Protein AF-Q066H8-F1 (afdb_monomer_lite)

Foldseek 3Di:
DDPPPPPPPPQAWKKKKWAWKDFPNAIDIDIFIDGDPDDDDPPDDPPVVLVVRVVVVVVVVVVCCVVDDIGGLDVQLRIKIFTARPVCPPPQLVVLRVVCRVPVPSVSSVVSRVVGTPWMWGWDDDVPGDIDTHTPD

Structure (mmCIF, N/CA/C/O backbone):
data_AF-Q066H8-F1
#
_entry.id   AF-Q066H8-F1
#
loop_
_atom_site.group_PDB
_atom_site.id
_atom_site.type_symbol
_atom_site.label_atom_id
_atom_site.label_alt_id
_atom_site.label_comp_id
_atom_site.label_asym_id
_atom_site.label_entity_id
_atom_site.label_seq_id
_atom_site.pdbx_PDB_ins_code
_atom_site.Cartn_x
_atom_site.Cartn_y
_atom_site.Cartn_z
_atom_site.occupancy
_atom_site.B_iso_or_equiv
_atom_site.auth_seq_id
_atom_site.auth_comp_id
_atom_site.auth_asym_id
_atom_site.auth_atom_id
_atom_site.pdbx_PDB_model_num
ATOM 1 N N . MET A 1 1 ? 12.667 -5.619 -47.936 1.00 38.16 1 MET A N 1
ATOM 2 C CA . MET A 1 1 ? 11.950 -6.164 -46.765 1.00 38.16 1 MET A CA 1
ATOM 3 C C . MET A 1 1 ? 12.460 -5.459 -45.520 1.00 38.16 1 MET A C 1
ATOM 5 O O . MET A 1 1 ? 13.524 -5.812 -45.034 1.00 38.16 1 MET A O 1
ATOM 9 N N . GLY A 1 2 ? 11.769 -4.411 -45.073 1.00 39.09 2 GLY A N 1
ATOM 10 C CA . GLY A 1 2 ? 12.086 -3.749 -43.808 1.00 39.09 2 GLY A CA 1
ATOM 11 C C . GLY A 1 2 ? 11.407 -4.503 -42.673 1.00 39.09 2 GLY A C 1
ATOM 12 O O . GLY A 1 2 ? 10.188 -4.660 -42.696 1.00 39.09 2 GLY A O 1
ATOM 13 N N . VAL A 1 3 ? 12.187 -5.006 -41.719 1.00 42.97 3 VAL A N 1
ATOM 14 C CA . VAL A 1 3 ? 11.648 -5.536 -40.467 1.00 42.97 3 VAL A CA 1
ATOM 15 C C . VAL A 1 3 ? 11.145 -4.335 -39.672 1.00 42.97 3 VAL A C 1
ATOM 17 O O . VAL A 1 3 ? 11.931 -3.580 -39.106 1.00 42.97 3 VAL A O 1
ATOM 20 N N . LEU A 1 4 ? 9.830 -4.127 -39.683 1.00 46.78 4 LEU A N 1
ATOM 21 C CA . LEU A 1 4 ? 9.157 -3.290 -38.698 1.00 46.78 4 LEU A CA 1
ATOM 22 C C . LEU A 1 4 ? 9.279 -4.013 -37.357 1.00 46.78 4 LEU A C 1
ATOM 24 O O . LEU A 1 4 ? 8.522 -4.937 -37.065 1.00 46.78 4 LEU A O 1
ATOM 28 N N . VAL A 1 5 ? 10.279 -3.622 -36.569 1.00 49.94 5 VAL A N 1
ATOM 29 C CA . VAL A 1 5 ? 10.319 -3.938 -35.144 1.00 49.94 5 VAL A CA 1
ATOM 30 C C . VAL A 1 5 ? 9.190 -3.134 -34.516 1.00 49.94 5 VAL A C 1
ATOM 32 O O . VAL A 1 5 ? 9.294 -1.921 -34.342 1.00 49.94 5 VAL A O 1
ATOM 35 N N . TRP A 1 6 ? 8.077 -3.804 -34.238 1.00 45.22 6 TRP A N 1
ATOM 36 C CA . TRP A 1 6 ? 7.077 -3.283 -33.323 1.00 45.22 6 TRP A CA 1
ATOM 37 C C . TRP A 1 6 ? 7.741 -3.260 -31.949 1.00 45.22 6 TRP A C 1
ATOM 39 O O . TRP A 1 6 ? 7.826 -4.286 -31.279 1.00 45.22 6 TRP A O 1
ATOM 49 N N . PHE A 1 7 ? 8.259 -2.106 -31.536 1.00 44.03 7 PHE A N 1
ATOM 50 C CA . PHE A 1 7 ? 8.398 -1.856 -30.112 1.00 44.03 7 PHE A CA 1
ATOM 51 C C . PHE A 1 7 ? 6.967 -1.836 -29.587 1.00 44.03 7 PHE A C 1
ATOM 53 O O . PHE A 1 7 ? 6.233 -0.876 -29.818 1.00 44.03 7 PHE A O 1
ATOM 60 N N . ALA A 1 8 ? 6.536 -2.930 -28.956 1.00 46.75 8 ALA A N 1
ATOM 61 C CA . ALA A 1 8 ? 5.446 -2.830 -28.005 1.00 46.75 8 ALA A CA 1
ATOM 62 C C . ALA A 1 8 ? 5.807 -1.643 -27.109 1.00 46.75 8 ALA A C 1
ATOM 64 O O . ALA A 1 8 ? 6.932 -1.587 -26.603 1.00 46.75 8 ALA A O 1
ATOM 65 N N . VAL A 1 9 ? 4.915 -0.659 -26.988 1.00 45.62 9 VAL A N 1
ATOM 66 C CA . VAL A 1 9 ? 4.990 0.270 -25.863 1.00 45.62 9 VAL A CA 1
ATOM 67 C C . VAL A 1 9 ? 5.074 -0.649 -24.656 1.00 45.62 9 VAL A C 1
ATOM 69 O O . VAL A 1 9 ? 4.140 -1.400 -24.398 1.00 45.62 9 VAL A O 1
ATOM 72 N N . ALA A 1 10 ? 6.247 -0.731 -24.034 1.00 48.53 10 ALA A N 1
ATOM 73 C CA . ALA A 1 10 ? 6.372 -1.440 -22.782 1.00 48.53 10 ALA A CA 1
ATOM 74 C C . ALA A 1 10 ? 5.456 -0.663 -21.844 1.00 48.53 10 ALA A C 1
ATOM 76 O O . ALA A 1 10 ? 5.788 0.472 -21.501 1.00 48.53 10 ALA A O 1
ATOM 77 N N . ASP A 1 11 ? 4.269 -1.201 -21.558 1.00 68.75 11 ASP A N 1
ATOM 78 C CA . ASP A 1 11 ? 3.334 -0.594 -20.622 1.00 68.75 11 ASP A CA 1
ATOM 79 C C . ASP A 1 11 ? 4.088 -0.455 -19.308 1.00 68.75 11 ASP A C 1
ATOM 81 O O . ASP A 1 11 ? 4.375 -1.439 -18.620 1.00 68.75 11 ASP A O 1
ATOM 85 N N . THR A 1 12 ? 4.546 0.763 -19.018 1.00 78.69 12 THR A N 1
ATOM 86 C CA . THR A 1 12 ? 5.381 0.972 -17.851 1.00 78.69 12 THR A CA 1
ATOM 87 C C . THR A 1 12 ? 4.531 0.686 -16.621 1.00 78.69 12 THR A C 1
ATOM 89 O O . THR A 1 12 ? 3.392 1.160 -16.529 1.00 78.69 12 THR A O 1
ATOM 92 N N . PRO A 1 13 ? 5.048 -0.109 -15.667 1.00 89.00 13 PRO A N 1
ATOM 93 C CA . PRO A 1 13 ? 4.284 -0.491 -14.497 1.00 89.00 13 PRO A CA 1
ATOM 94 C C . PRO A 1 13 ? 3.820 0.760 -13.757 1.00 89.00 13 PRO A C 1
ATOM 96 O O . PRO A 1 13 ? 4.507 1.783 -13.704 1.00 89.00 13 PRO A O 1
ATOM 99 N N . TYR A 1 14 ? 2.640 0.677 -13.166 1.00 94.88 14 TYR A N 1
ATOM 100 C CA . TYR A 1 14 ? 2.125 1.699 -12.277 1.00 94.88 14 TYR A CA 1
ATOM 101 C C . TYR A 1 14 ? 2.706 1.491 -10.891 1.00 94.88 14 TYR A C 1
ATOM 103 O O . TYR A 1 14 ? 2.755 0.369 -10.394 1.00 94.88 14 TYR A O 1
ATOM 111 N N . LEU A 1 15 ? 3.090 2.585 -10.239 1.00 96.81 15 LEU A N 1
ATOM 112 C CA . LEU A 1 15 ? 3.361 2.556 -8.811 1.00 96.81 15 LEU A CA 1
ATOM 113 C C . LEU A 1 15 ? 2.103 2.994 -8.071 1.00 96.81 15 LEU A C 1
ATOM 115 O O . LEU A 1 15 ? 1.596 4.094 -8.307 1.00 96.81 15 LEU A O 1
ATOM 119 N N . ILE A 1 16 ? 1.601 2.132 -7.193 1.00 98.06 16 ILE A N 1
ATOM 120 C CA . ILE A 1 16 ? 0.382 2.355 -6.419 1.00 98.06 16 ILE A CA 1
ATOM 121 C C . ILE A 1 16 ? 0.736 2.459 -4.936 1.00 98.06 16 ILE A C 1
ATOM 123 O O . ILE A 1 16 ? 1.308 1.539 -4.362 1.00 98.06 16 ILE A O 1
ATOM 127 N N . ALA A 1 17 ? 0.363 3.566 -4.300 1.00 98.44 17 ALA A N 1
ATOM 128 C CA . ALA A 1 17 ? 0.371 3.726 -2.853 1.00 98.44 17 ALA A CA 1
ATOM 129 C C . ALA A 1 17 ? -0.989 3.314 -2.268 1.00 98.44 17 ALA A C 1
ATOM 131 O O . ALA A 1 17 ? -2.037 3.747 -2.758 1.00 98.44 17 ALA A O 1
ATOM 132 N N . LEU A 1 18 ? -0.973 2.515 -1.201 1.00 98.44 18 LEU A N 1
ATOM 133 C CA . LEU A 1 18 ? -2.151 2.011 -0.496 1.00 98.44 18 LEU A CA 1
ATOM 134 C C . LEU A 1 18 ? -2.026 2.320 0.996 1.00 98.44 18 LEU A C 1
ATOM 136 O O . LEU A 1 18 ? -0.973 2.077 1.586 1.00 98.44 18 LEU A O 1
ATOM 140 N N . ALA A 1 19 ? -3.102 2.807 1.617 1.00 98.31 19 ALA A N 1
ATOM 141 C CA . ALA A 1 19 ? -3.152 3.029 3.061 1.00 98.31 19 ALA A CA 1
ATOM 142 C C . ALA A 1 19 ? -4.299 2.229 3.677 1.00 98.31 19 ALA A C 1
ATOM 144 O O . ALA A 1 19 ? -5.437 2.411 3.271 1.00 98.31 19 ALA A O 1
ATOM 145 N N . LEU A 1 20 ? -4.021 1.367 4.652 1.00 98.19 20 LEU A N 1
ATOM 146 C CA . LEU A 1 20 ? -5.013 0.538 5.336 1.00 98.19 20 LEU A CA 1
ATOM 147 C C . LEU A 1 20 ? -5.264 1.116 6.728 1.00 98.19 20 LEU A C 1
ATOM 149 O O . LEU A 1 20 ? -4.387 1.087 7.598 1.00 98.19 20 LEU A O 1
ATOM 153 N N . PHE A 1 21 ? -6.470 1.613 6.971 1.00 97.44 21 PHE A N 1
ATOM 154 C CA . PHE A 1 21 ? -6.836 2.128 8.286 1.00 97.44 21 PHE A CA 1
ATOM 155 C C . PHE A 1 21 ? -8.274 1.802 8.655 1.00 97.44 21 PHE A C 1
ATOM 157 O O . PHE A 1 21 ? -9.121 1.545 7.801 1.00 97.44 21 PHE A O 1
ATOM 164 N N . ASP A 1 22 ? -8.520 1.804 9.955 1.00 96.75 22 ASP A N 1
ATOM 165 C CA . ASP A 1 22 ? -9.840 1.881 10.545 1.00 96.75 22 ASP A CA 1
ATOM 166 C C . ASP A 1 22 ? -10.170 3.342 10.861 1.00 96.75 22 ASP A C 1
ATOM 168 O O . ASP A 1 22 ? -9.309 4.121 11.287 1.00 96.75 22 ASP A O 1
ATOM 172 N N . GLN A 1 23 ? -11.424 3.700 10.629 1.00 95.62 23 GLN A N 1
ATOM 173 C CA . GLN A 1 23 ? -12.005 4.963 11.025 1.00 95.62 23 GLN A CA 1
ATOM 174 C C . GLN A 1 23 ? -13.379 4.707 11.630 1.00 95.62 23 GLN A C 1
ATOM 176 O O . GLN A 1 23 ? -14.320 4.337 10.929 1.00 95.62 23 GLN A O 1
ATOM 181 N N . GLN A 1 24 ? -13.489 4.910 12.941 1.00 92.81 24 GLN A N 1
ATOM 182 C CA . GLN A 1 24 ? -14.715 4.661 13.704 1.00 92.81 24 GLN A CA 1
ATOM 183 C C . GLN A 1 24 ? -15.306 3.248 13.496 1.00 92.81 24 GLN A C 1
ATOM 185 O O . GLN A 1 24 ? -16.514 3.087 13.315 1.00 92.81 24 GLN A O 1
ATOM 190 N N . GLY A 1 25 ? -14.466 2.211 13.479 1.00 91.31 25 GLY A N 1
ATOM 191 C CA . GLY A 1 25 ? -14.895 0.826 13.264 1.00 91.31 25 GLY A CA 1
ATOM 192 C C . GLY A 1 25 ? -15.215 0.489 11.805 1.00 91.31 25 GLY A C 1
ATOM 193 O O . GLY A 1 25 ? -15.783 -0.571 11.525 1.00 91.31 25 GLY A O 1
ATOM 194 N N . ARG A 1 26 ? -14.899 1.389 10.863 1.00 94.94 26 ARG A N 1
ATOM 195 C CA . ARG A 1 26 ? -15.016 1.156 9.422 1.00 94.94 26 ARG A CA 1
ATOM 196 C C . ARG A 1 26 ? -13.640 1.128 8.779 1.00 94.94 26 ARG A C 1
ATOM 198 O O . ARG A 1 26 ? -12.886 2.096 8.835 1.00 94.94 26 ARG A O 1
ATOM 205 N N . ARG A 1 27 ? -13.357 0.044 8.062 1.00 97.12 27 ARG A N 1
ATOM 206 C CA . ARG A 1 27 ? -12.142 -0.088 7.256 1.00 97.12 27 ARG A CA 1
ATOM 207 C C . ARG A 1 27 ? -12.164 0.834 6.044 1.00 97.12 27 ARG A C 1
ATOM 209 O O . ARG A 1 27 ? -13.186 1.006 5.381 1.00 97.12 27 ARG A O 1
ATOM 216 N N . ALA A 1 28 ? -10.995 1.363 5.717 1.00 97.31 28 ALA A N 1
ATOM 217 C CA . ALA A 1 28 ? -10.753 2.199 4.562 1.00 97.31 28 ALA A CA 1
ATOM 218 C C . ALA A 1 28 ? -9.412 1.860 3.909 1.00 97.31 28 ALA A C 1
ATOM 220 O O . ALA A 1 28 ? -8.418 1.600 4.584 1.00 97.31 28 ALA A O 1
ATOM 221 N N . LEU A 1 29 ? -9.416 1.893 2.574 1.00 98.00 29 LEU A N 1
ATOM 222 C CA . LEU A 1 29 ? -8.247 1.620 1.743 1.00 98.00 29 LEU A CA 1
ATOM 223 C C . LEU A 1 29 ? -8.172 2.624 0.578 1.00 98.00 29 LEU A C 1
ATOM 225 O O . LEU A 1 29 ? -8.535 2.290 -0.558 1.00 98.00 29 LEU A O 1
ATOM 229 N N . PRO A 1 30 ? -7.841 3.906 0.822 1.00 97.25 30 PRO A N 1
ATOM 230 C CA . PRO A 1 30 ? -7.563 4.836 -0.262 1.00 97.25 30 PRO A CA 1
ATOM 231 C C . PRO A 1 30 ? -6.296 4.437 -1.021 1.00 97.25 30 PRO A C 1
ATOM 233 O O . PRO A 1 30 ? -5.388 3.802 -0.484 1.00 97.25 30 PRO A O 1
ATOM 236 N N . LEU A 1 31 ? -6.277 4.839 -2.288 1.00 97.69 31 LEU A N 1
ATOM 237 C CA . LEU A 1 31 ? -5.221 4.552 -3.245 1.00 97.69 31 LEU A CA 1
ATOM 238 C C . LEU A 1 31 ? -4.764 5.861 -3.898 1.00 97.69 31 LEU A C 1
ATOM 240 O O . LEU A 1 31 ? -5.580 6.759 -4.135 1.00 97.69 31 LEU A O 1
ATOM 244 N N . ALA A 1 32 ? -3.481 5.944 -4.225 1.00 97.00 32 ALA A N 1
ATOM 245 C CA . ALA A 1 32 ? -2.922 6.911 -5.165 1.00 97.00 32 ALA A CA 1
ATOM 246 C C . ALA A 1 32 ? -2.013 6.152 -6.134 1.00 97.00 32 ALA A C 1
ATOM 248 O O . ALA A 1 32 ? -1.331 5.223 -5.717 1.00 97.00 32 ALA A O 1
ATOM 249 N N . GLY A 1 33 ? -2.001 6.506 -7.416 1.00 95.94 33 GLY A N 1
ATOM 250 C CA . GLY A 1 33 ? -1.207 5.763 -8.387 1.00 95.94 33 GLY A CA 1
ATOM 251 C C . GLY A 1 33 ? -0.936 6.535 -9.663 1.00 95.94 33 GLY A C 1
ATOM 252 O O . GLY A 1 33 ? -1.764 7.343 -10.081 1.00 95.94 33 GLY A O 1
ATOM 253 N N . ARG A 1 34 ? 0.224 6.279 -10.272 1.00 95.06 34 ARG A N 1
ATOM 254 C CA . ARG A 1 34 ? 0.593 6.797 -11.597 1.00 95.06 34 ARG A CA 1
ATOM 255 C C . ARG A 1 34 ? 1.574 5.865 -12.304 1.00 95.06 34 ARG A C 1
ATOM 257 O O . ARG A 1 34 ? 2.290 5.111 -11.643 1.00 95.06 34 ARG A O 1
ATOM 264 N N . SER A 1 35 ? 1.605 5.938 -13.632 1.00 93.69 35 SER A N 1
ATOM 265 C CA . SER A 1 35 ? 2.579 5.230 -14.465 1.00 93.69 35 SER A CA 1
ATOM 266 C C . SER A 1 35 ? 4.004 5.678 -14.139 1.00 93.69 35 SER A C 1
ATOM 268 O O . SER A 1 35 ? 4.248 6.859 -13.862 1.00 93.69 35 SER A O 1
ATOM 270 N N . GLN A 1 36 ? 4.959 4.756 -14.211 1.00 91.56 36 GLN A N 1
ATOM 271 C CA . GLN A 1 36 ? 6.377 5.079 -14.076 1.00 91.56 36 GLN A CA 1
ATOM 272 C C . GLN A 1 36 ? 6.926 5.593 -15.408 1.00 91.56 36 GLN A C 1
ATOM 274 O O . GLN A 1 36 ? 6.919 4.874 -16.400 1.00 91.56 36 GLN A O 1
ATOM 279 N N . ALA A 1 37 ? 7.390 6.844 -15.456 1.00 85.38 37 ALA A N 1
ATOM 280 C CA . ALA A 1 37 ? 8.072 7.362 -16.648 1.00 85.38 37 ALA A CA 1
ATOM 281 C C . ALA A 1 37 ? 9.426 6.663 -16.869 1.00 85.38 37 ALA A C 1
ATOM 283 O O . ALA A 1 37 ? 9.825 6.419 -18.002 1.00 85.38 37 ALA A O 1
ATOM 284 N N . GLU A 1 38 ? 10.093 6.311 -15.771 1.00 84.25 38 GLU A N 1
ATOM 285 C CA . GLU A 1 38 ? 11.324 5.534 -15.731 1.00 84.25 38 GLU A CA 1
ATOM 286 C C . GLU A 1 38 ? 11.194 4.520 -14.593 1.00 84.25 38 GLU A C 1
ATOM 288 O O . GLU A 1 38 ? 10.856 4.888 -13.464 1.00 84.25 38 GLU A O 1
ATOM 293 N N . VAL A 1 39 ? 11.398 3.240 -14.905 1.00 85.25 39 VAL A N 1
ATOM 294 C CA . VAL A 1 39 ? 11.374 2.165 -13.910 1.00 85.25 39 VAL A CA 1
ATOM 295 C C . VAL A 1 39 ? 12.766 2.055 -13.314 1.00 85.25 39 VAL A C 1
ATOM 297 O O . VAL A 1 39 ? 13.734 1.853 -14.046 1.00 85.25 39 VAL A O 1
ATOM 300 N N . VAL A 1 40 ? 12.866 2.174 -11.990 1.00 89.31 40 VAL A N 1
ATOM 301 C CA . VAL A 1 40 ? 14.158 2.024 -11.311 1.00 89.31 40 VAL A CA 1
ATOM 302 C C . VAL A 1 40 ? 14.699 0.598 -11.472 1.00 89.31 40 VAL A C 1
ATOM 304 O O . VAL A 1 40 ? 13.895 -0.349 -11.437 1.00 89.31 40 VAL A O 1
ATOM 307 N N . PRO A 1 41 ? 16.030 0.425 -11.603 1.00 89.62 41 PRO A N 1
ATOM 308 C CA . PRO A 1 41 ? 16.663 -0.884 -11.729 1.00 89.62 41 PRO A CA 1
ATOM 309 C C . PRO A 1 41 ? 16.256 -1.873 -10.633 1.00 89.62 41 PRO A C 1
ATOM 311 O O . PRO A 1 41 ? 15.779 -1.507 -9.554 1.00 89.62 41 PRO A O 1
ATOM 314 N N . GLU A 1 42 ? 16.454 -3.160 -10.904 1.00 84.94 42 GLU A N 1
ATOM 315 C CA . GLU A 1 42 ? 16.276 -4.199 -9.894 1.00 84.94 42 GLU A CA 1
ATOM 316 C C . GLU A 1 42 ? 17.214 -3.954 -8.698 1.00 84.94 42 GLU A C 1
ATOM 318 O O . GLU A 1 42 ? 18.370 -3.571 -8.865 1.00 84.94 42 GLU A O 1
ATOM 323 N N . GLY A 1 43 ? 16.702 -4.133 -7.478 1.00 86.44 43 GLY A N 1
ATOM 324 C CA . GLY A 1 43 ? 17.423 -3.813 -6.240 1.00 86.44 43 GLY A CA 1
ATOM 325 C C . GLY A 1 43 ? 17.347 -2.345 -5.798 1.00 86.44 43 GLY A C 1
ATOM 326 O O . GLY A 1 43 ? 17.654 -2.056 -4.642 1.00 86.44 43 GLY A O 1
ATOM 327 N N . GLU A 1 44 ? 16.883 -1.430 -6.654 1.00 92.12 44 GLU A N 1
ATOM 328 C CA . GLU A 1 44 ? 16.637 -0.030 -6.291 1.00 92.12 44 GLU A CA 1
ATOM 329 C C . GLU A 1 44 ? 15.174 0.231 -5.900 1.00 92.12 44 GLU A C 1
ATOM 331 O O . GLU A 1 44 ? 14.269 -0.563 -6.171 1.00 92.12 44 GLU A O 1
ATOM 336 N N . VAL A 1 45 ? 14.943 1.367 -5.232 1.00 93.00 45 VAL A N 1
ATOM 337 C CA . VAL A 1 45 ? 13.615 1.800 -4.780 1.00 93.00 45 VAL A CA 1
ATOM 338 C C . VAL A 1 45 ? 13.165 3.044 -5.553 1.00 93.00 45 VAL A C 1
ATOM 340 O O . VAL A 1 45 ? 13.970 3.959 -5.749 1.00 93.00 45 VAL A O 1
ATOM 343 N N . PRO A 1 46 ? 11.888 3.148 -5.966 1.00 93.75 46 PRO A N 1
ATOM 344 C CA . PRO A 1 46 ? 11.376 4.298 -6.716 1.00 93.75 46 PRO A CA 1
ATOM 345 C C . PRO A 1 46 ? 11.150 5.507 -5.793 1.00 93.75 46 PRO A C 1
ATOM 347 O O . PRO A 1 46 ? 10.025 5.962 -5.600 1.00 93.75 46 PRO A O 1
ATOM 350 N N . GLN A 1 47 ? 12.216 6.029 -5.176 1.00 94.19 47 GLN A N 1
ATOM 351 C CA . GLN A 1 47 ? 12.128 6.910 -4.007 1.00 94.19 47 GLN A CA 1
ATOM 352 C C . GLN A 1 47 ? 11.371 8.214 -4.278 1.00 94.19 47 GLN A C 1
ATOM 354 O O . GLN A 1 47 ? 10.449 8.558 -3.541 1.00 94.19 47 GLN A O 1
ATOM 359 N N . VAL A 1 48 ? 11.725 8.932 -5.348 1.00 94.06 48 VAL A N 1
ATOM 360 C CA . VAL A 1 48 ? 11.106 10.227 -5.690 1.00 94.06 48 VAL A CA 1
ATOM 361 C C . VAL A 1 48 ? 9.612 10.059 -5.959 1.00 94.06 48 VAL A C 1
ATOM 363 O O . VAL A 1 48 ? 8.774 10.785 -5.420 1.00 94.06 48 VAL A O 1
ATOM 366 N N . LEU A 1 49 ? 9.277 9.072 -6.786 1.00 95.56 49 LEU A N 1
ATOM 367 C CA . LEU A 1 49 ? 7.909 8.768 -7.163 1.00 95.56 49 LEU A CA 1
ATOM 368 C C . LEU A 1 49 ? 7.092 8.269 -5.963 1.00 95.56 49 LEU A C 1
ATOM 370 O O . LEU A 1 49 ? 5.981 8.753 -5.739 1.00 95.56 49 LEU A O 1
ATOM 374 N N . GLY A 1 50 ? 7.656 7.357 -5.176 1.00 96.06 50 GLY A N 1
ATOM 375 C CA . GLY A 1 50 ? 7.026 6.796 -3.992 1.00 96.06 50 GLY A CA 1
ATOM 376 C C . GLY A 1 50 ? 6.747 7.832 -2.914 1.00 96.06 50 GLY A C 1
ATOM 377 O O . GLY A 1 50 ? 5.626 7.894 -2.415 1.00 96.06 50 GLY A O 1
ATOM 378 N N . HIS A 1 51 ? 7.709 8.708 -2.617 1.00 97.00 51 HIS A N 1
ATOM 379 C CA . HIS A 1 51 ? 7.505 9.809 -1.675 1.00 97.00 51 HIS A CA 1
ATOM 380 C C . HIS A 1 51 ? 6.359 10.727 -2.110 1.00 97.00 51 HIS A C 1
ATOM 382 O O . HIS A 1 51 ? 5.513 11.069 -1.286 1.00 97.00 51 HIS A O 1
ATOM 388 N N . ALA A 1 52 ? 6.303 11.100 -3.393 1.00 96.88 52 ALA A N 1
ATOM 389 C CA . ALA A 1 52 ? 5.239 11.958 -3.909 1.00 96.88 52 ALA A CA 1
ATOM 390 C C . ALA A 1 52 ? 3.854 11.304 -3.760 1.00 96.88 52 ALA A C 1
ATOM 392 O O . ALA A 1 52 ? 2.943 11.914 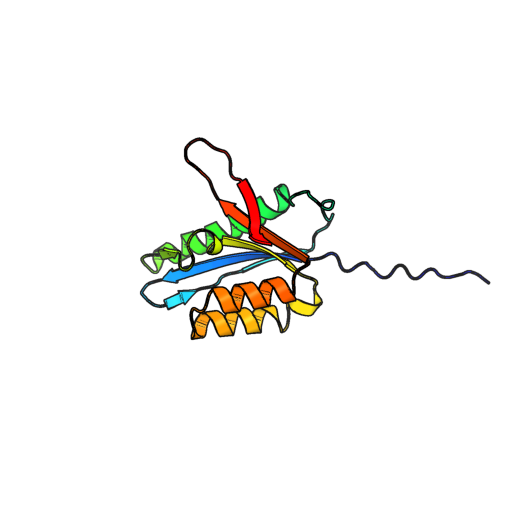-3.203 1.00 96.88 52 ALA A O 1
ATOM 393 N N . LEU A 1 53 ? 3.709 10.042 -4.183 1.00 97.81 53 LEU A N 1
ATOM 394 C CA . LEU A 1 53 ? 2.431 9.326 -4.106 1.00 97.81 53 LEU A CA 1
ATOM 395 C C . LEU A 1 53 ? 1.967 9.108 -2.669 1.00 97.81 53 LEU A C 1
ATOM 397 O O . LEU A 1 53 ? 0.783 9.261 -2.367 1.00 97.81 53 LEU A O 1
ATOM 401 N N . VAL A 1 54 ? 2.888 8.763 -1.771 1.00 97.50 54 VAL A N 1
ATOM 402 C CA . VAL A 1 54 ? 2.530 8.564 -0.370 1.00 97.50 54 VAL A CA 1
ATOM 403 C C . VAL A 1 54 ? 2.205 9.886 0.310 1.00 97.50 54 VAL A C 1
ATOM 405 O O . VAL A 1 54 ? 1.272 9.921 1.104 1.00 97.50 54 VAL A O 1
ATOM 408 N N . LEU A 1 55 ? 2.896 10.981 -0.012 1.00 97.62 55 LEU A N 1
ATOM 409 C CA . LEU A 1 55 ? 2.527 12.300 0.500 1.00 97.62 55 LEU A CA 1
ATOM 410 C C . LEU A 1 55 ? 1.106 12.678 0.067 1.00 97.62 55 LEU A C 1
ATOM 412 O O . LEU A 1 55 ? 0.292 13.037 0.914 1.00 97.62 55 LEU A O 1
ATOM 416 N N . GLU A 1 56 ? 0.777 12.541 -1.219 1.00 97.94 56 GLU A N 1
ATOM 417 C CA . GLU A 1 56 ? -0.582 12.785 -1.721 1.00 97.94 56 GLU A CA 1
ATOM 418 C C . GLU A 1 56 ? -1.623 11.916 -1.003 1.00 97.94 56 GLU A C 1
ATOM 420 O O . GLU A 1 56 ? -2.676 12.407 -0.588 1.00 97.94 56 GLU A O 1
ATOM 425 N N . LEU A 1 57 ? -1.327 10.628 -0.821 1.00 98.25 57 LEU A N 1
ATOM 426 C CA . LEU A 1 57 ? -2.205 9.698 -0.119 1.00 98.25 57 LEU A CA 1
ATOM 427 C C . LEU A 1 57 ? -2.383 10.081 1.355 1.00 98.25 57 LEU A C 1
ATOM 429 O O . LEU A 1 57 ? -3.509 10.090 1.850 1.00 98.25 57 LEU A O 1
ATOM 433 N N . LEU A 1 58 ? -1.299 10.426 2.051 1.00 97.19 58 LEU A N 1
ATOM 434 C CA . LEU A 1 58 ? -1.328 10.835 3.453 1.00 97.19 58 LEU A CA 1
ATOM 435 C C . LEU A 1 58 ? -2.056 12.163 3.646 1.00 97.19 58 LEU A C 1
ATOM 437 O O . LEU A 1 58 ? -2.745 12.306 4.648 1.00 97.19 58 LEU A O 1
ATOM 441 N N . LEU A 1 59 ? -1.989 13.096 2.692 1.00 97.81 59 LEU A N 1
ATOM 442 C CA . LEU A 1 59 ? -2.808 14.311 2.723 1.00 97.81 59 LEU A CA 1
ATOM 443 C C . LEU A 1 59 ? -4.306 13.981 2.643 1.00 97.81 59 LEU A C 1
ATOM 445 O O . LEU A 1 59 ? -5.096 14.575 3.372 1.00 97.81 59 LEU A O 1
ATOM 449 N N . ARG A 1 60 ? -4.707 12.987 1.839 1.00 96.69 60 ARG A N 1
ATOM 450 C CA . ARG A 1 60 ? -6.106 12.512 1.797 1.00 96.69 60 ARG A CA 1
ATOM 451 C C . ARG A 1 60 ? -6.514 11.792 3.081 1.00 96.69 60 ARG A C 1
ATOM 453 O O . ARG A 1 60 ? -7.631 11.968 3.555 1.00 96.69 60 ARG A O 1
ATOM 460 N N . VAL A 1 61 ? -5.623 10.982 3.656 1.00 96.75 61 VAL A N 1
ATOM 461 C CA . VAL A 1 61 ? -5.855 10.347 4.965 1.00 96.75 61 VAL A CA 1
ATOM 462 C C . VAL A 1 61 ? -5.991 11.414 6.053 1.00 96.75 61 VAL A C 1
ATOM 464 O O . VAL A 1 61 ? -6.903 11.335 6.866 1.00 96.75 61 VAL A O 1
ATOM 467 N N . TRP A 1 62 ? -5.142 12.442 6.032 1.00 96.94 62 TRP A N 1
ATOM 468 C CA . TRP A 1 62 ? -5.188 13.567 6.961 1.00 96.94 62 TRP A CA 1
ATOM 469 C C . TRP A 1 62 ? -6.495 14.349 6.852 1.00 96.94 62 TRP A C 1
ATOM 471 O O . TRP A 1 62 ? -7.123 14.608 7.869 1.00 96.94 62 TRP A O 1
ATOM 481 N N . GLN A 1 63 ? -6.960 14.658 5.641 1.00 95.94 63 GLN A N 1
ATOM 482 C CA . GLN A 1 63 ? -8.264 15.304 5.435 1.00 95.94 63 GLN A CA 1
ATOM 483 C C . GLN A 1 63 ? -9.408 14.479 6.027 1.00 95.94 63 GLN A C 1
ATOM 485 O O . GLN A 1 63 ? -10.302 15.015 6.668 1.00 95.94 63 GLN A O 1
ATOM 490 N N . ARG A 1 64 ? -9.348 13.151 5.892 1.00 95.38 64 ARG A N 1
ATOM 491 C CA . ARG A 1 64 ? -10.347 12.274 6.504 1.00 95.38 64 ARG A CA 1
ATOM 492 C C . ARG A 1 64 ? -10.311 12.289 8.024 1.00 95.38 64 ARG A C 1
ATOM 494 O O . ARG A 1 64 ? -11.293 11.866 8.613 1.00 95.38 64 ARG A O 1
ATOM 501 N N . SER A 1 65 ? -9.255 12.777 8.674 1.00 94.62 65 SER A N 1
ATOM 502 C CA . SER A 1 65 ? -9.235 12.882 10.139 1.00 94.62 65 SER A CA 1
ATOM 503 C C . SER A 1 65 ? -10.320 13.818 10.692 1.00 94.62 65 SER A C 1
ATOM 505 O O . SER A 1 65 ? -10.733 13.639 11.837 1.00 94.62 65 SER A O 1
ATOM 507 N N . ASP A 1 66 ? -10.875 14.708 9.859 1.00 95.75 66 ASP A N 1
ATOM 508 C CA . ASP A 1 66 ? -12.066 15.508 10.178 1.00 95.75 66 ASP A CA 1
ATOM 509 C C . ASP A 1 66 ? -13.311 14.634 10.430 1.00 95.75 66 ASP A C 1
ATOM 511 O O . ASP A 1 66 ? -14.200 14.999 11.197 1.00 95.75 66 ASP A O 1
ATOM 515 N N . GLU A 1 67 ? -13.369 13.443 9.827 1.00 93.75 67 GLU A N 1
ATOM 516 C CA . GLU A 1 67 ? -14.460 12.476 9.990 1.00 93.75 67 GLU A CA 1
ATOM 517 C C . GLU A 1 67 ? -14.272 11.589 11.232 1.00 93.75 67 GLU A C 1
ATOM 519 O O . GLU A 1 67 ? -15.084 10.703 11.477 1.00 93.75 67 GLU A O 1
ATOM 524 N N . GLY A 1 68 ? -13.217 11.790 12.030 1.00 94.75 68 GLY A N 1
ATOM 525 C CA . GLY A 1 68 ? -12.984 11.116 13.309 1.00 94.75 68 GLY A CA 1
ATOM 526 C C . GLY A 1 68 ? -11.689 10.310 13.381 1.00 94.75 68 GLY A C 1
ATOM 527 O O . GLY A 1 68 ? -10.884 10.290 12.449 1.00 94.75 68 GLY A O 1
ATOM 528 N N . ALA A 1 69 ? -11.496 9.637 14.521 1.00 95.50 69 ALA A N 1
ATOM 529 C CA . ALA A 1 69 ? -10.240 8.978 14.873 1.00 95.50 69 ALA A CA 1
ATOM 530 C C . ALA A 1 69 ? -9.795 7.948 13.824 1.00 95.50 69 ALA A C 1
ATOM 532 O O . ALA A 1 69 ? -10.565 7.076 13.420 1.00 95.50 69 ALA A O 1
ATOM 533 N N . LEU A 1 70 ? -8.525 8.053 13.433 1.00 96.31 70 LEU A N 1
ATOM 534 C CA . LEU A 1 70 ? -7.863 7.166 12.485 1.00 96.31 70 LEU A CA 1
ATOM 535 C C . LEU A 1 70 ? -6.941 6.202 13.228 1.00 96.31 70 LEU A C 1
ATOM 537 O O . LEU A 1 70 ? -6.139 6.621 14.066 1.00 96.31 70 LEU A O 1
ATOM 541 N N . GLN A 1 71 ? -6.991 4.924 12.863 1.00 96.31 71 GLN A N 1
ATOM 542 C CA . GLN A 1 71 ? -6.084 3.909 13.385 1.00 96.31 71 GLN A CA 1
ATOM 543 C C . GLN A 1 71 ? -5.531 3.044 12.255 1.00 96.31 71 GLN A C 1
ATOM 545 O O . GLN A 1 71 ? -6.269 2.517 11.431 1.00 96.31 71 GLN A O 1
ATOM 550 N N . ARG A 1 72 ? -4.209 2.849 12.227 1.00 96.38 72 ARG A N 1
ATOM 551 C CA . ARG A 1 72 ? -3.565 1.895 11.310 1.00 96.38 72 ARG A CA 1
ATOM 552 C C . ARG A 1 72 ? -4.148 0.492 11.497 1.00 96.38 72 ARG A C 1
ATOM 554 O O . ARG A 1 72 ? -4.159 -0.005 12.621 1.00 96.38 72 ARG A O 1
ATOM 561 N N . ALA A 1 73 ? -4.561 -0.153 10.407 1.00 96.94 73 ALA A N 1
ATOM 562 C CA . ALA A 1 73 ? -5.217 -1.462 10.465 1.00 96.94 73 ALA A CA 1
ATOM 563 C C . ALA A 1 73 ? -4.239 -2.654 10.415 1.00 96.94 73 ALA A C 1
ATOM 565 O O . ALA A 1 73 ? -4.611 -3.763 10.777 1.00 96.94 73 ALA A O 1
ATOM 566 N N . ALA A 1 74 ? -2.995 -2.431 9.981 1.00 95.94 74 ALA A N 1
ATOM 567 C CA . ALA A 1 74 ? -2.043 -3.485 9.613 1.00 95.94 74 ALA A CA 1
ATOM 568 C C . ALA A 1 74 ? -0.585 -3.181 10.033 1.00 95.94 74 ALA A C 1
ATOM 570 O O . ALA A 1 74 ? 0.372 -3.611 9.387 1.00 95.94 74 ALA A O 1
ATOM 571 N N . GLY A 1 75 ? -0.373 -2.372 11.080 1.00 93.56 75 GLY A N 1
ATOM 572 C CA . GLY A 1 75 ? 0.976 -2.002 11.535 1.00 93.56 75 GLY A CA 1
ATOM 573 C C . GLY A 1 75 ? 1.821 -1.366 10.420 1.00 93.56 75 GLY A C 1
ATO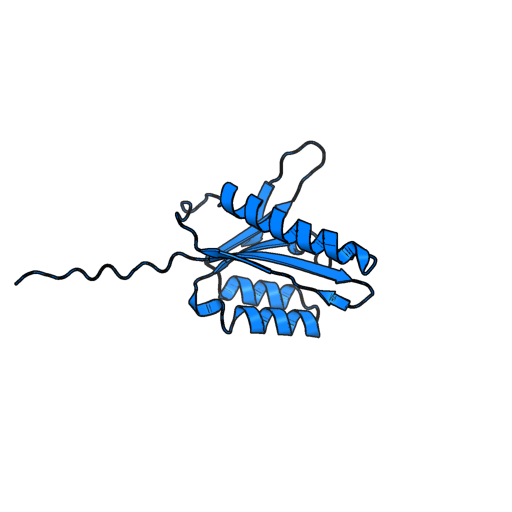M 574 O O . GLY A 1 75 ? 1.382 -0.396 9.800 1.00 93.56 75 GLY A O 1
ATOM 575 N N . LEU A 1 76 ? 3.017 -1.908 10.157 1.00 92.19 76 LEU A N 1
ATOM 576 C CA . LEU A 1 76 ? 3.906 -1.452 9.074 1.00 92.19 76 LEU A CA 1
ATOM 577 C C . LEU A 1 76 ? 3.313 -1.670 7.672 1.00 92.19 76 LEU A C 1
ATOM 579 O O . LEU A 1 76 ? 3.514 -0.836 6.798 1.00 92.19 76 LEU A O 1
ATOM 583 N N . HIS A 1 77 ? 2.505 -2.715 7.477 1.00 96.19 77 HIS A N 1
ATOM 584 C CA . HIS A 1 77 ? 1.814 -2.987 6.209 1.00 96.19 77 HIS A CA 1
ATOM 585 C C . HIS A 1 77 ? 0.562 -2.122 6.009 1.00 96.19 77 HIS A C 1
ATOM 587 O O . HIS A 1 77 ? -0.182 -2.310 5.053 1.00 96.19 77 HIS A O 1
ATOM 593 N N . SER A 1 78 ? 0.325 -1.148 6.894 1.00 97.00 78 SER A N 1
ATOM 594 C CA . SER A 1 78 ? -0.752 -0.171 6.706 1.00 97.00 78 SER A CA 1
ATOM 595 C C . SER A 1 78 ? -0.432 0.876 5.652 1.00 97.00 78 SER A C 1
ATOM 597 O O . SER A 1 78 ? -1.312 1.658 5.319 1.00 97.00 78 SER A O 1
ATOM 599 N N . LEU A 1 79 ? 0.812 0.947 5.184 1.00 97.88 79 LEU A N 1
ATOM 600 C CA . LEU A 1 79 ? 1.238 1.872 4.147 1.00 97.88 79 LEU A CA 1
ATOM 601 C C . LEU A 1 79 ? 2.163 1.127 3.191 1.00 97.88 79 LEU A C 1
ATOM 603 O O . LEU A 1 79 ? 3.318 0.851 3.519 1.00 97.88 79 LEU A O 1
ATOM 607 N N . LEU A 1 80 ? 1.610 0.762 2.040 1.00 98.12 80 LEU A N 1
ATOM 608 C CA . LEU A 1 80 ? 2.279 -0.043 1.027 1.00 98.12 80 LEU A CA 1
ATOM 609 C C . LEU A 1 80 ? 2.466 0.758 -0.251 1.00 98.12 80 LEU A C 1
ATOM 611 O O . LE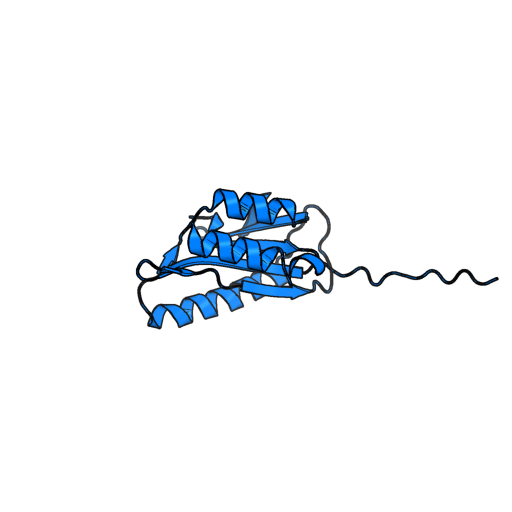U A 1 80 ? 1.646 1.604 -0.606 1.00 98.12 80 LEU A O 1
ATOM 615 N N . LEU A 1 81 ? 3.542 0.434 -0.947 1.00 97.88 81 LEU A N 1
ATOM 616 C CA . LEU A 1 81 ? 3.852 0.882 -2.287 1.00 97.88 81 LEU A CA 1
ATOM 617 C C . LEU A 1 81 ? 4.018 -0.365 -3.149 1.00 97.88 81 LEU A C 1
ATOM 619 O O . LEU A 1 81 ? 4.826 -1.216 -2.797 1.00 97.88 81 LEU A O 1
ATOM 623 N N . VAL A 1 82 ? 3.257 -0.506 -4.228 1.00 97.56 82 VAL A N 1
ATOM 624 C CA . VAL A 1 82 ? 3.210 -1.741 -5.023 1.00 97.56 82 VAL A CA 1
ATOM 625 C C . VAL A 1 82 ? 3.347 -1.402 -6.499 1.00 97.56 82 VAL A C 1
ATOM 627 O O . VAL A 1 82 ? 2.639 -0.527 -7.000 1.00 97.56 82 VAL A O 1
ATOM 630 N N . GLU A 1 83 ? 4.254 -2.086 -7.191 1.00 96.25 83 GLU A N 1
ATOM 631 C CA . GLU A 1 83 ? 4.369 -2.006 -8.647 1.00 96.25 83 GLU A CA 1
ATOM 632 C C . GLU A 1 83 ? 3.423 -2.992 -9.314 1.00 96.25 83 GLU A C 1
ATOM 634 O O . GLU A 1 83 ? 3.545 -4.201 -9.124 1.00 96.25 83 GLU A O 1
ATOM 639 N N . LEU A 1 84 ? 2.492 -2.473 -10.112 1.00 95.50 84 LEU A N 1
ATOM 640 C CA . LEU A 1 84 ? 1.481 -3.265 -10.798 1.00 95.50 84 LEU A CA 1
ATOM 641 C C . LEU A 1 84 ? 1.524 -3.029 -12.308 1.00 95.50 84 LEU A C 1
ATOM 643 O O . LEU A 1 84 ? 1.638 -1.879 -12.740 1.00 95.50 84 LEU A O 1
ATOM 647 N N . PRO A 1 85 ? 1.370 -4.081 -13.122 1.00 94.12 85 PRO A N 1
ATOM 648 C CA . PRO A 1 85 ? 1.101 -3.911 -14.538 1.00 94.12 85 PRO A CA 1
ATOM 649 C C . PRO A 1 85 ? -0.319 -3.344 -14.731 1.00 94.12 85 PRO A C 1
ATOM 651 O O . PRO A 1 85 ? -1.212 -3.556 -13.899 1.00 94.12 85 PRO A O 1
ATOM 654 N N . ILE A 1 86 ? -0.514 -2.549 -15.788 1.00 92.81 86 ILE A N 1
ATOM 655 C CA . ILE A 1 86 ? -1.728 -1.737 -15.983 1.00 92.81 86 ILE A CA 1
ATOM 656 C C . ILE A 1 86 ? -3.000 -2.594 -16.053 1.00 92.81 86 ILE A C 1
ATOM 658 O O . ILE A 1 86 ? -4.056 -2.175 -15.581 1.00 92.81 86 ILE A O 1
ATOM 662 N N . GLU A 1 87 ? -2.892 -3.825 -16.549 1.00 93.81 87 GLU A N 1
ATOM 663 C CA . GLU A 1 87 ? -3.983 -4.787 -16.718 1.00 93.81 87 GLU A CA 1
ATOM 664 C C . GLU A 1 87 ? -4.608 -5.215 -15.384 1.00 93.81 87 GLU A C 1
ATOM 666 O O . GLU A 1 87 ? -5.751 -5.661 -15.355 1.00 93.81 87 GLU A O 1
ATOM 671 N N . ARG A 1 88 ? -3.888 -5.054 -14.264 1.00 95.25 88 ARG A N 1
ATOM 672 C CA . ARG A 1 88 ? -4.368 -5.414 -12.916 1.00 95.25 88 ARG A CA 1
ATOM 673 C C . ARG A 1 88 ? -5.230 -4.325 -12.283 1.00 95.25 88 ARG A C 1
ATOM 675 O O . ARG A 1 88 ? -5.958 -4.589 -11.327 1.00 95.25 88 ARG A O 1
ATOM 682 N N . LEU A 1 89 ? -5.145 -3.090 -12.778 1.00 94.12 89 LEU A N 1
ATOM 683 C CA . LEU A 1 89 ? -5.810 -1.936 -12.168 1.00 94.12 89 LEU A CA 1
ATOM 684 C C . LEU A 1 89 ? -7.342 -1.922 -12.325 1.00 94.12 89 LEU A C 1
ATOM 686 O O . LEU A 1 89 ? -7.997 -1.474 -11.383 1.00 94.12 89 LEU A O 1
ATOM 690 N N . PRO A 1 90 ? -7.940 -2.375 -13.448 1.00 95.00 90 PRO A N 1
ATOM 691 C CA . PRO A 1 90 ? -9.392 -2.316 -13.624 1.00 95.00 90 PRO A CA 1
ATOM 692 C C . PRO A 1 90 ? -10.176 -3.351 -12.809 1.00 95.00 90 PRO A C 1
ATOM 694 O O . PRO A 1 90 ? -11.297 -3.058 -12.398 1.00 95.00 90 PRO A O 1
ATOM 697 N N . GLU A 1 91 ? -9.610 -4.539 -12.568 1.00 96.44 91 GLU A N 1
ATOM 698 C CA . GLU A 1 91 ? -10.342 -5.674 -11.979 1.00 96.44 91 GLU A CA 1
ATOM 699 C C . GLU A 1 91 ? -9.661 -6.239 -10.727 1.00 96.44 91 GLU A C 1
ATOM 701 O O . GLU A 1 91 ? -10.242 -6.187 -9.639 1.00 96.44 91 GLU A O 1
ATOM 706 N N . ASP A 1 92 ? -8.420 -6.721 -10.849 1.00 97.75 92 ASP A N 1
ATOM 707 C CA . ASP A 1 92 ? -7.730 -7.453 -9.778 1.00 97.75 92 ASP A CA 1
ATOM 708 C C . ASP A 1 92 ? -7.513 -6.599 -8.515 1.00 97.75 92 ASP A C 1
ATOM 710 O O . ASP A 1 92 ? -7.855 -7.014 -7.402 1.00 97.75 92 ASP A O 1
ATOM 714 N N . LEU A 1 93 ? -6.992 -5.375 -8.665 1.00 97.88 93 LEU A N 1
ATOM 715 C CA . LEU A 1 93 ? -6.757 -4.470 -7.536 1.00 97.88 93 LEU A CA 1
ATOM 716 C C . LEU A 1 93 ? -8.074 -4.027 -6.855 1.00 97.88 93 LEU A C 1
ATOM 718 O O . LEU A 1 93 ? -8.155 -4.092 -5.621 1.00 97.88 93 LEU A O 1
ATOM 722 N N . PRO A 1 94 ? -9.127 -3.602 -7.589 1.00 98.31 94 PRO A N 1
ATOM 723 C CA . PRO A 1 94 ? -10.446 -3.354 -7.011 1.00 98.31 94 PRO A CA 1
ATOM 724 C C . PRO A 1 94 ? -11.040 -4.563 -6.284 1.00 98.31 94 PRO A C 1
ATOM 726 O O . PRO A 1 94 ? -11.593 -4.387 -5.195 1.00 98.31 94 PRO A O 1
ATOM 729 N N . ALA A 1 95 ? -10.894 -5.774 -6.830 1.00 98.44 95 ALA A N 1
ATOM 730 C CA . ALA A 1 95 ? -11.376 -6.999 -6.199 1.00 98.44 95 ALA A CA 1
ATOM 731 C C . ALA A 1 95 ? -10.651 -7.276 -4.872 1.00 98.44 95 ALA A C 1
ATOM 733 O O . ALA A 1 95 ? -11.308 -7.480 -3.847 1.00 98.44 95 ALA A O 1
ATOM 734 N N . ALA A 1 96 ? -9.316 -7.184 -4.851 1.00 98.50 96 ALA A N 1
ATOM 735 C CA . ALA A 1 96 ? -8.514 -7.349 -3.637 1.00 98.50 96 ALA A CA 1
ATOM 736 C C . ALA A 1 96 ? -8.871 -6.300 -2.565 1.00 98.50 96 ALA A C 1
ATOM 738 O O . ALA A 1 96 ? -9.073 -6.625 -1.392 1.00 98.50 96 ALA A O 1
ATOM 739 N N . LYS A 1 97 ? -9.043 -5.036 -2.973 1.00 98.50 97 LYS A N 1
ATOM 740 C CA . LYS A 1 97 ? -9.504 -3.958 -2.087 1.00 98.50 97 LYS A CA 1
ATOM 741 C C . LYS A 1 97 ? -10.892 -4.244 -1.511 1.00 98.50 97 LYS A C 1
ATOM 743 O O . LYS A 1 97 ? -11.100 -4.068 -0.311 1.00 98.50 97 LYS A O 1
ATOM 748 N N . ALA A 1 98 ? -11.849 -4.654 -2.342 1.00 98.50 98 ALA A N 1
ATOM 749 C CA . ALA A 1 98 ? -13.209 -4.952 -1.903 1.00 98.50 98 ALA A CA 1
ATOM 750 C C . ALA A 1 98 ? -13.242 -6.131 -0.918 1.00 98.50 98 ALA A C 1
ATOM 752 O O . ALA A 1 98 ? -13.934 -6.058 0.103 1.00 98.50 98 ALA A O 1
ATOM 753 N N . ALA A 1 99 ? -12.453 -7.179 -1.181 1.00 98.44 99 ALA A N 1
ATOM 754 C CA . ALA A 1 99 ? -12.283 -8.306 -0.273 1.00 98.44 99 ALA A CA 1
ATOM 755 C C . ALA A 1 99 ? -11.777 -7.836 1.098 1.00 98.44 99 ALA A C 1
ATOM 757 O O . ALA A 1 99 ? -12.442 -8.092 2.104 1.00 98.44 99 ALA A O 1
ATOM 758 N N . TRP A 1 100 ? -10.699 -7.045 1.136 1.00 98.50 100 TRP A N 1
ATOM 759 C CA . TRP A 1 100 ? -10.146 -6.526 2.389 1.00 98.50 100 TRP A CA 1
ATOM 760 C C . TRP A 1 100 ? -11.113 -5.609 3.148 1.00 98.50 100 TRP A C 1
ATOM 762 O O . TRP A 1 100 ? -11.241 -5.710 4.366 1.00 98.50 100 TRP A O 1
ATOM 772 N N . LEU A 1 101 ? -11.855 -4.734 2.460 1.00 98.25 101 LEU A N 1
ATOM 773 C CA . LEU A 1 101 ? -12.859 -3.888 3.120 1.00 98.25 101 LEU A CA 1
ATOM 774 C C . LEU A 1 101 ? -13.927 -4.739 3.832 1.00 98.25 101 LEU A C 1
ATOM 776 O O . LEU A 1 101 ? -14.344 -4.410 4.948 1.00 98.25 101 LEU A O 1
ATOM 780 N N . ARG A 1 102 ? -14.316 -5.871 3.236 1.00 97.75 102 ARG A N 1
ATOM 781 C CA . ARG A 1 102 ? -15.305 -6.805 3.789 1.00 97.75 102 ARG A CA 1
ATOM 782 C C . ARG A 1 102 ? -14.753 -7.665 4.928 1.00 97.75 102 ARG A C 1
ATOM 784 O O . ARG A 1 102 ? -15.447 -7.822 5.929 1.00 97.75 102 ARG A O 1
ATOM 791 N N . THR A 1 103 ? -13.548 -8.213 4.796 1.00 96.94 103 THR A N 1
ATOM 792 C CA . THR A 1 103 ? -13.004 -9.207 5.741 1.00 96.94 103 THR A CA 1
ATOM 793 C C . THR A 1 103 ? -12.064 -8.595 6.776 1.00 96.94 103 THR A C 1
ATOM 795 O O . THR A 1 103 ? -12.081 -8.991 7.937 1.00 96.94 103 THR A O 1
ATOM 798 N N . GLY A 1 104 ? -11.283 -7.592 6.381 1.00 96.56 104 GLY A N 1
ATOM 799 C CA . GLY A 1 104 ? -10.140 -7.092 7.142 1.00 96.56 104 GLY A CA 1
ATOM 800 C C . GLY A 1 104 ? -8.930 -8.028 7.119 1.00 96.56 104 GLY A C 1
ATOM 801 O O . GLY A 1 104 ? -7.968 -7.771 7.843 1.00 96.56 104 GLY A O 1
ATOM 802 N N . ASP A 1 105 ? -8.963 -9.091 6.309 1.00 97.75 105 ASP A N 1
ATOM 803 C CA . ASP A 1 105 ? -7.875 -10.061 6.218 1.00 97.75 105 ASP A CA 1
ATOM 804 C C . ASP A 1 105 ? -6.691 -9.454 5.459 1.00 97.75 105 ASP A C 1
ATOM 806 O O . ASP A 1 105 ? -6.667 -9.338 4.232 1.00 97.75 105 ASP A O 1
ATOM 810 N N . THR A 1 106 ? -5.713 -8.994 6.231 1.00 97.19 106 THR A N 1
ATOM 811 C CA . THR A 1 106 ? -4.534 -8.311 5.701 1.00 97.19 106 THR A CA 1
ATOM 812 C C . THR A 1 106 ? -3.566 -9.287 5.036 1.00 97.19 106 THR A C 1
ATOM 814 O O . THR A 1 106 ? -2.879 -8.895 4.095 1.00 97.19 106 THR A O 1
ATOM 817 N N . GLU A 1 107 ? -3.520 -10.547 5.469 1.00 97.31 107 GLU A N 1
ATOM 818 C CA . GLU A 1 107 ? -2.650 -11.542 4.838 1.00 97.31 107 GLU A CA 1
ATOM 819 C C . GLU A 1 107 ? -3.225 -11.985 3.490 1.00 97.31 107 GLU A C 1
ATOM 821 O O . GLU A 1 107 ? -2.477 -12.070 2.519 1.00 97.31 107 GLU A O 1
ATOM 826 N N . GLU A 1 108 ? -4.549 -12.143 3.380 1.00 98.12 108 GLU A N 1
ATOM 827 C CA . GLU A 1 108 ? -5.223 -12.378 2.094 1.00 98.12 108 GLU A CA 1
ATOM 828 C C . GLU A 1 108 ? -4.955 -11.239 1.100 1.00 98.12 108 GLU A C 1
ATOM 830 O O . GLU A 1 108 ? -4.567 -11.485 -0.045 1.00 98.12 108 GLU A O 1
ATOM 835 N N . LEU A 1 109 ? -5.070 -9.982 1.547 1.00 98.44 109 LEU A N 1
ATOM 836 C CA . LEU A 1 109 ? -4.743 -8.824 0.713 1.00 98.44 109 LEU A CA 1
ATOM 837 C C . LEU A 1 109 ? -3.272 -8.830 0.273 1.00 98.44 109 LEU A C 1
ATOM 839 O O . LEU A 1 109 ? -2.989 -8.565 -0.893 1.00 98.44 109 LEU A O 1
ATOM 843 N N . LYS A 1 110 ? -2.333 -9.126 1.179 1.00 97.94 110 LYS A N 1
ATOM 844 C CA . LYS A 1 110 ? -0.901 -9.184 0.850 1.00 97.94 110 LYS A CA 1
ATOM 845 C C . LYS A 1 110 ? -0.599 -10.276 -0.169 1.00 97.94 110 LYS A C 1
ATOM 847 O O . LYS A 1 110 ? 0.105 -9.999 -1.133 1.00 97.94 110 LYS A O 1
ATOM 852 N N . MET A 1 111 ? -1.157 -11.474 0.001 1.00 98.00 111 MET A N 1
ATOM 853 C CA . MET A 1 111 ? -0.996 -12.563 -0.967 1.00 98.00 111 MET A CA 1
ATOM 854 C C . MET A 1 111 ? -1.550 -12.174 -2.340 1.00 98.00 111 MET A C 1
ATOM 856 O O . MET A 1 111 ? -0.891 -12.406 -3.352 1.00 98.00 111 MET A O 1
ATOM 860 N N . ALA A 1 112 ? -2.723 -11.532 -2.383 1.00 98.25 112 ALA A N 1
ATOM 861 C CA . ALA A 1 112 ? -3.302 -11.045 -3.629 1.00 98.25 112 ALA A CA 1
ATOM 862 C C . ALA A 1 112 ? -2.399 -9.998 -4.299 1.00 98.25 112 ALA A C 1
ATOM 864 O O . ALA A 1 112 ? -2.097 -10.133 -5.481 1.00 98.25 112 ALA A O 1
ATOM 865 N N . LEU A 1 113 ? -1.926 -8.993 -3.548 1.00 98.25 113 LEU A N 1
ATOM 866 C CA . LEU A 1 113 ? -1.015 -7.959 -4.052 1.00 98.25 113 LEU A CA 1
ATOM 867 C C . LEU A 1 113 ? 0.302 -8.561 -4.552 1.00 98.25 113 LEU A C 1
ATOM 869 O O . LEU A 1 113 ? 0.769 -8.185 -5.624 1.00 98.25 113 LEU A O 1
ATOM 873 N N . GLN A 1 114 ? 0.879 -9.514 -3.824 1.00 97.75 114 GLN A N 1
ATOM 874 C CA . GLN A 1 114 ? 2.104 -10.205 -4.221 1.00 97.75 114 GLN A CA 1
ATOM 875 C C . GLN A 1 114 ? 1.916 -11.009 -5.514 1.00 97.75 114 GLN A C 1
ATOM 877 O O . GLN A 1 114 ? 2.783 -10.979 -6.377 1.00 97.75 114 GLN A O 1
ATOM 882 N N . ALA A 1 115 ? 0.770 -11.668 -5.699 1.00 97.56 115 ALA A N 1
ATOM 883 C CA . ALA A 1 115 ? 0.484 -12.433 -6.914 1.00 97.56 115 ALA A CA 1
ATOM 884 C C . ALA A 1 115 ? 0.335 -11.562 -8.179 1.00 97.56 115 ALA A C 1
ATOM 886 O O . ALA A 1 115 ? 0.513 -12.061 -9.290 1.00 97.56 115 ALA A O 1
ATOM 887 N N . MET A 1 116 ? 0.001 -10.275 -8.025 1.00 96.19 116 MET A N 1
ATOM 888 C CA . MET A 1 116 ? -0.208 -9.339 -9.138 1.00 96.19 116 MET A CA 1
ATOM 889 C C . MET A 1 116 ? 0.908 -8.297 -9.307 1.00 96.19 116 MET A C 1
ATOM 891 O O . MET A 1 116 ? 0.826 -7.489 -10.232 1.00 96.19 116 MET A O 1
ATOM 895 N N . SER A 1 117 ? 1.930 -8.298 -8.444 1.00 95.31 117 SER A N 1
ATOM 896 C CA . SER A 1 117 ? 3.014 -7.306 -8.442 1.00 95.31 117 SER A CA 1
ATOM 897 C C . SER A 1 117 ? 4.385 -7.925 -8.663 1.00 95.31 117 SER A C 1
ATOM 899 O O . SER A 1 117 ? 4.634 -9.074 -8.313 1.00 95.31 117 SER A O 1
ATOM 901 N N . SER A 1 118 ? 5.292 -7.133 -9.230 1.00 89.06 118 SER A N 1
ATOM 902 C CA . SER A 1 118 ? 6.711 -7.489 -9.335 1.00 89.06 118 SER A CA 1
ATOM 903 C C . SER A 1 118 ? 7.465 -7.203 -8.040 1.00 89.06 118 SER A C 1
ATOM 905 O O . SER A 1 118 ? 8.342 -7.967 -7.654 1.00 89.06 118 SER A O 1
ATOM 907 N N . ARG A 1 119 ? 7.154 -6.072 -7.399 1.00 95.12 119 ARG A N 1
ATOM 908 C CA . ARG A 1 119 ? 7.857 -5.547 -6.226 1.00 95.12 119 ARG A CA 1
ATOM 909 C C . ARG A 1 119 ? 6.898 -4.762 -5.348 1.00 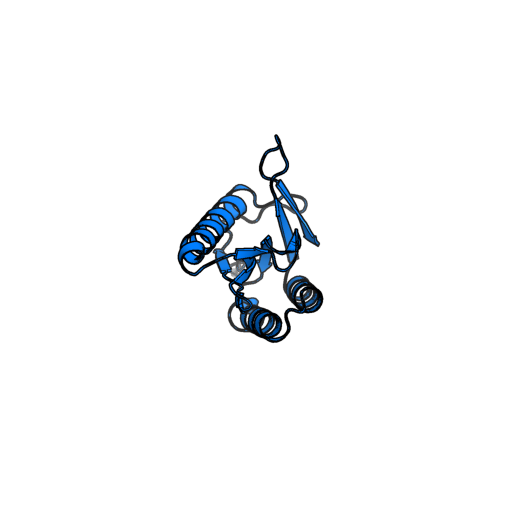95.12 119 ARG A C 1
ATOM 911 O O . ARG A 1 119 ? 5.957 -4.130 -5.845 1.00 95.12 119 ARG A O 1
ATOM 918 N N . ALA A 1 120 ? 7.185 -4.730 -4.053 1.00 97.25 120 ALA A N 1
ATOM 919 C CA . ALA A 1 120 ? 6.527 -3.806 -3.146 1.00 97.25 120 ALA A CA 1
ATOM 920 C C . ALA A 1 120 ? 7.422 -3.351 -2.001 1.00 97.25 120 ALA A C 1
ATOM 922 O O . ALA A 1 120 ? 8.414 -3.988 -1.652 1.00 97.25 120 ALA A O 1
ATOM 923 N N . TRP A 1 121 ? 7.017 -2.255 -1.368 1.00 97.94 121 TRP A N 1
ATOM 924 C CA . TRP A 1 121 ? 7.704 -1.662 -0.234 1.00 97.94 121 TRP A CA 1
ATOM 925 C C . TRP A 1 121 ? 6.718 -1.232 0.843 1.00 97.94 121 TRP A C 1
ATOM 927 O O . TRP A 1 121 ? 5.589 -0.823 0.572 1.00 97.94 121 TRP A O 1
ATOM 937 N N . THR A 1 122 ? 7.182 -1.273 2.083 1.00 97.50 122 THR A N 1
ATOM 938 C CA . THR A 1 122 ? 6.604 -0.489 3.175 1.00 97.50 122 THR A CA 1
ATOM 939 C C . THR A 1 122 ? 7.300 0.862 3.229 1.00 97.50 122 THR A C 1
ATOM 941 O O . THR A 1 122 ? 8.474 0.969 2.867 1.00 97.50 122 THR A O 1
ATOM 944 N N . MET A 1 123 ? 6.593 1.895 3.688 1.00 95.69 123 MET A N 1
ATOM 945 C CA . MET A 1 123 ? 7.196 3.206 3.913 1.00 95.69 123 MET A CA 1
ATOM 946 C C . MET A 1 123 ? 6.989 3.653 5.353 1.00 95.69 123 MET A C 1
ATOM 948 O O . MET A 1 123 ? 5.862 3.702 5.850 1.00 95.69 123 MET A O 1
ATOM 952 N N . ALA A 1 124 ? 8.086 3.974 6.030 1.00 93.75 124 ALA A N 1
ATOM 953 C CA . ALA A 1 124 ? 8.069 4.363 7.431 1.00 93.75 124 ALA A CA 1
ATOM 954 C C . ALA A 1 124 ? 9.121 5.432 7.726 1.00 93.75 124 ALA A C 1
ATOM 956 O O . ALA A 1 124 ? 10.053 5.665 6.957 1.00 93.75 124 ALA A O 1
ATOM 957 N N . VAL A 1 125 ? 8.962 6.073 8.878 1.00 93.75 125 VAL A N 1
ATOM 958 C CA . VAL A 1 125 ? 9.962 6.955 9.469 1.00 93.75 125 VAL A CA 1
ATOM 959 C C . VAL A 1 125 ? 10.228 6.483 10.892 1.00 93.75 125 VAL A C 1
ATOM 961 O O . VAL A 1 125 ? 9.299 6.232 11.661 1.00 93.75 125 VAL A O 1
ATOM 964 N N . GLU A 1 126 ? 11.501 6.338 11.236 1.00 91.12 126 GLU A N 1
ATOM 965 C CA . GLU A 1 126 ? 11.938 6.074 12.604 1.00 91.12 126 GLU A CA 1
ATOM 966 C C . GLU A 1 126 ? 12.411 7.371 13.259 1.00 91.12 126 GLU A C 1
ATOM 968 O O . GLU A 1 126 ? 12.795 8.334 12.591 1.00 91.12 126 GLU A O 1
ATOM 973 N N . LYS A 1 127 ? 12.417 7.398 14.594 1.00 91.50 127 LYS A N 1
ATOM 974 C CA . LYS A 1 127 ? 12.882 8.563 15.348 1.00 91.50 127 LYS A CA 1
ATOM 975 C C . LYS A 1 127 ? 14.303 8.939 14.904 1.00 91.50 127 LYS A C 1
ATOM 977 O O . LYS A 1 127 ? 15.209 8.115 14.975 1.00 91.50 127 LYS A O 1
ATOM 982 N N . PHE A 1 128 ? 14.476 10.193 14.482 1.00 93.06 128 PHE A N 1
ATOM 983 C CA . PHE A 1 128 ? 15.748 10.764 14.012 1.00 93.06 128 PHE A CA 1
ATOM 984 C C . PHE A 1 128 ? 16.328 10.158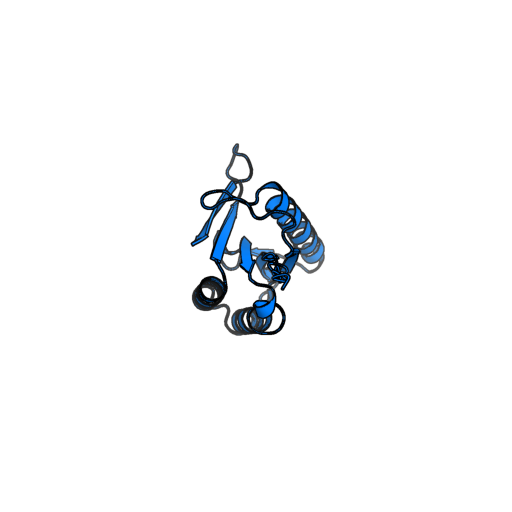 12.722 1.00 93.06 128 PHE A C 1
ATOM 986 O O . PHE A 1 128 ? 17.491 10.409 12.413 1.00 93.06 128 PHE A O 1
ATOM 993 N N . LYS A 1 129 ? 15.545 9.395 11.952 1.00 94.44 129 LYS A N 1
ATOM 994 C CA . LYS A 1 129 ? 15.955 8.873 10.642 1.00 94.44 129 LYS A CA 1
ATOM 995 C C . LYS A 1 129 ? 15.119 9.496 9.518 1.00 94.44 129 LYS A C 1
ATOM 997 O O . LYS A 1 129 ? 13.999 9.938 9.775 1.00 94.44 129 LYS A O 1
ATOM 1002 N N . PRO A 1 130 ? 15.641 9.548 8.280 1.00 92.62 130 PRO A N 1
ATOM 1003 C CA . PRO A 1 130 ? 14.832 9.916 7.122 1.00 92.62 130 PRO A CA 1
ATOM 1004 C C . PRO A 1 130 ? 13.726 8.881 6.857 1.00 92.62 130 PRO A C 1
ATOM 1006 O O . PRO A 1 130 ? 13.746 7.772 7.397 1.00 92.62 130 PRO A O 1
ATOM 1009 N N . VAL A 1 131 ? 12.771 9.247 5.998 1.00 93.75 131 VAL A N 1
ATOM 1010 C CA . VAL A 1 131 ? 11.782 8.306 5.451 1.00 93.75 131 VAL A CA 1
ATOM 1011 C C . VAL A 1 131 ? 12.511 7.199 4.690 1.00 93.75 131 VAL A C 1
ATOM 1013 O O . VAL A 1 131 ? 13.387 7.482 3.871 1.00 93.75 131 VAL A O 1
ATOM 1016 N N . ALA A 1 132 ? 12.136 5.951 4.956 1.00 93.62 132 ALA A N 1
ATOM 1017 C CA . ALA A 1 132 ? 12.710 4.772 4.328 1.00 93.62 132 ALA A CA 1
ATOM 1018 C C . ALA A 1 132 ? 11.633 3.971 3.591 1.00 93.62 132 ALA A C 1
ATOM 1020 O O . ALA A 1 132 ? 10.528 3.784 4.109 1.00 93.62 132 ALA A O 1
ATOM 1021 N N . LEU A 1 133 ? 11.987 3.487 2.398 1.00 95.75 133 LEU A N 1
ATOM 1022 C CA . LEU A 1 133 ? 11.257 2.440 1.693 1.00 95.75 133 LEU A CA 1
ATOM 1023 C C . LEU A 1 133 ? 11.977 1.116 1.947 1.00 95.75 133 LEU A C 1
ATOM 1025 O O . LEU A 1 133 ? 13.146 0.975 1.589 1.00 95.75 133 LEU A O 1
ATOM 1029 N N . THR A 1 134 ? 11.279 0.155 2.542 1.00 95.56 134 THR A N 1
ATOM 1030 C CA . THR A 1 134 ? 11.826 -1.173 2.852 1.00 95.56 134 THR A CA 1
ATOM 1031 C C . THR A 1 134 ? 11.081 -2.222 2.035 1.00 95.56 134 THR A C 1
ATOM 1033 O O . THR A 1 134 ? 9.847 -2.209 2.088 1.00 95.56 134 THR A O 1
ATOM 1036 N N . PRO A 1 135 ? 11.772 -3.121 1.306 1.00 95.94 135 PRO A N 1
ATOM 1037 C CA . PRO A 1 135 ? 11.124 -4.189 0.547 1.00 95.94 135 PRO A CA 1
ATOM 1038 C C . PRO A 1 135 ? 10.117 -4.966 1.398 1.00 95.94 135 PRO A C 1
ATOM 1040 O O . PRO A 1 135 ? 10.401 -5.319 2.544 1.00 95.94 135 PRO A O 1
ATOM 1043 N N . ALA A 1 136 ? 8.924 -5.176 0.848 1.00 94.94 136 ALA A N 1
ATOM 1044 C CA . ALA A 1 136 ? 7.851 -5.933 1.483 1.00 94.94 136 ALA A CA 1
ATOM 1045 C C . ALA A 1 136 ? 7.807 -7.383 0.976 1.00 94.94 136 ALA A C 1
ATOM 1047 O O . ALA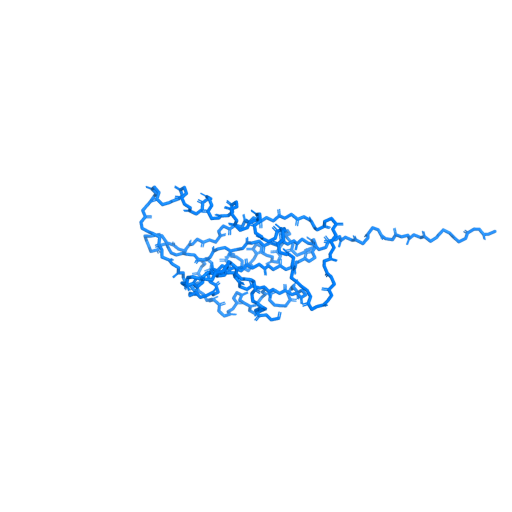 A 1 136 ? 7.487 -8.277 1.760 1.00 94.94 136 ALA A O 1
ATOM 1048 N N . TRP A 1 137 ? 8.138 -7.585 -0.303 1.00 94.12 137 TRP A N 1
ATOM 1049 C CA . TRP A 1 137 ? 8.401 -8.857 -0.976 1.00 94.12 137 TRP A CA 1
ATOM 1050 C C . TRP A 1 137 ? 9.205 -8.611 -2.253 1.00 94.12 137 TRP A C 1
ATOM 1052 O O . TRP A 1 137 ? 9.176 -7.457 -2.753 1.00 94.12 137 TRP A O 1
#

Radius of gyration: 16.53 Å; chains: 1; bounding box: 33×28×62 Å

pLDDT: mean 91.45, std 13.73, range [38.16, 98.5]

Secondary structure (DSSP, 8-state):
-----------PPEEEEEE-EEETTEEE--EEEEE-SSPPPTT---HHHHHHHHHHHHHHHHHHGGGS-EEESSGGGGEEEEEE-GGGTTTHHHHHHHHHHHH--HHHHHHHHHHH-S-EEEEEE-TTS-EEEEE--

Sequence (137 aa):
MGVLVWFAVADTPYLIALALFDQQGRRALPLAGRSQAEVVPEGEVPQVLGHALVLELLLRVWQRSDEGALQRAAGLHSLLLVELPIERLPEDLPAAKAAWLRTGDTEELKMALQAMSSRAWTMAVEKFKPVALTPAW